Protein AF-A0AAV6DB23-F1 (afdb_monomer_lite)

Secondary structure (DSSP, 8-state):
-HHHHHHHHHHHHHHHHHHHHHHHGGGGGGG-------S-------HHHHHHHHHHHHHHHHHHHHHHHHHHHHHHHHHHHTTTTTHHHHHHHH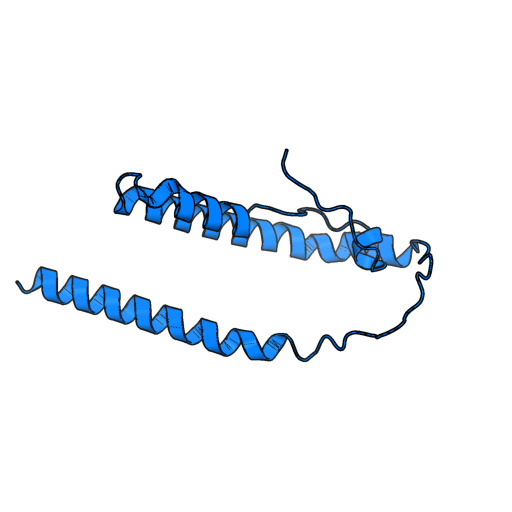HHHH-S-SS--HHHHTT--PPP----

Radius of gyration: 20.27 Å; chains: 1; bounding box: 60×28×43 Å

Structure (mmCIF, N/CA/C/O backbone):
data_AF-A0AAV6DB23-F1
#
_entry.id   AF-A0AAV6DB23-F1
#
loop_
_atom_site.group_PDB
_atom_site.id
_atom_site.type_symbol
_atom_site.label_atom_id
_atom_site.label_alt_id
_atom_site.label_comp_id
_atom_site.label_asym_id
_atom_site.label_entity_id
_atom_site.label_seq_id
_atom_site.pdbx_PDB_ins_code
_atom_site.Cartn_x
_atom_site.Cartn_y
_atom_site.Cartn_z
_atom_site.occupancy
_atom_site.B_iso_or_equiv
_atom_site.auth_seq_id
_atom_site.auth_comp_id
_atom_site.auth_asym_id
_atom_site.auth_atom_id
_atom_site.pdbx_PDB_model_num
ATOM 1 N N . MET A 1 1 ? -35.363 -7.125 21.178 1.00 52.19 1 MET A N 1
ATOM 2 C CA . MET A 1 1 ? -35.094 -8.392 20.451 1.00 52.19 1 MET A CA 1
ATOM 3 C C . MET A 1 1 ? -34.959 -8.207 18.936 1.00 52.19 1 MET A C 1
ATOM 5 O O . MET A 1 1 ? -33.917 -8.562 18.417 1.00 52.19 1 MET A O 1
ATOM 9 N N . ARG A 1 2 ? -35.911 -7.572 18.226 1.00 56.62 2 ARG A N 1
ATOM 10 C CA . ARG A 1 2 ? -35.835 -7.380 16.753 1.00 56.62 2 ARG A CA 1
ATOM 11 C C . ARG A 1 2 ? -34.589 -6.635 16.239 1.00 56.62 2 ARG A C 1
ATOM 13 O O . ARG A 1 2 ? -34.112 -6.943 15.155 1.00 56.62 2 ARG A O 1
ATOM 20 N N . VAL A 1 3 ? -34.061 -5.673 16.999 1.00 63.09 3 VAL A N 1
ATOM 21 C CA . VAL A 1 3 ? -32.848 -4.916 16.623 1.00 63.09 3 VAL A CA 1
ATOM 22 C C . VAL A 1 3 ? -31.592 -5.786 16.719 1.00 63.09 3 VAL A C 1
ATOM 24 O O . VAL A 1 3 ? -30.781 -5.781 15.802 1.00 63.09 3 VAL A O 1
ATOM 27 N N . ALA A 1 4 ? -31.484 -6.599 17.773 1.00 62.44 4 ALA A N 1
ATOM 28 C CA . ALA A 1 4 ? -30.377 -7.535 17.954 1.00 62.44 4 ALA A CA 1
ATOM 29 C C . ALA A 1 4 ? -30.362 -8.609 16.856 1.00 62.44 4 ALA A C 1
ATOM 31 O O . ALA A 1 4 ? -29.313 -8.892 16.293 1.00 62.44 4 ALA A O 1
ATOM 32 N N . THR A 1 5 ? -31.532 -9.132 16.471 1.00 73.88 5 THR A N 1
ATOM 33 C CA . THR A 1 5 ? -31.653 -10.088 15.358 1.00 73.88 5 THR A CA 1
ATOM 34 C C . THR A 1 5 ? -31.257 -9.461 14.017 1.00 73.88 5 THR A C 1
ATOM 36 O O . THR A 1 5 ? -30.572 -10.097 13.225 1.00 73.88 5 THR A O 1
ATOM 39 N N . ARG A 1 6 ? -31.624 -8.195 13.768 1.00 71.50 6 ARG A N 1
ATOM 40 C CA . ARG A 1 6 ? -31.236 -7.469 12.544 1.00 71.50 6 ARG A CA 1
ATOM 41 C C . ARG A 1 6 ? -29.732 -7.203 12.468 1.00 71.50 6 ARG A C 1
ATOM 43 O O . ARG A 1 6 ? -29.152 -7.365 11.402 1.00 71.50 6 ARG A O 1
ATOM 50 N N . MET A 1 7 ? -29.112 -6.852 13.594 1.00 79.56 7 MET A N 1
ATOM 51 C CA . MET A 1 7 ? -27.659 -6.680 13.711 1.00 79.56 7 MET A CA 1
ATOM 52 C C . MET A 1 7 ? -26.918 -8.004 13.489 1.00 79.56 7 MET A C 1
ATOM 54 O O . MET A 1 7 ? -25.936 -8.035 12.753 1.00 79.56 7 MET A O 1
ATOM 58 N N . LEU A 1 8 ? -27.434 -9.107 14.043 1.00 84.81 8 LEU A N 1
ATOM 59 C CA . LEU A 1 8 ? -26.862 -10.444 13.861 1.00 84.81 8 LEU A CA 1
ATOM 60 C C . LEU A 1 8 ? -26.940 -10.907 12.396 1.00 84.81 8 LEU A C 1
ATOM 62 O O . LEU A 1 8 ? -25.960 -11.408 11.852 1.00 84.81 8 LEU A O 1
ATOM 66 N N . CYS A 1 9 ? -28.086 -10.697 11.739 1.00 80.06 9 CYS A N 1
ATOM 67 C CA . CYS A 1 9 ? -28.255 -11.011 10.320 1.00 80.06 9 CYS A CA 1
ATOM 68 C C . CYS A 1 9 ? -27.371 -10.130 9.430 1.00 80.06 9 CYS A C 1
ATOM 70 O O . CYS A 1 9 ? -26.778 -10.640 8.485 1.00 80.06 9 CYS A O 1
ATOM 72 N N . GLY A 1 10 ? -27.239 -8.836 9.741 1.00 84.19 10 GLY A N 1
ATOM 73 C CA . GLY A 1 10 ? -26.337 -7.937 9.017 1.00 84.19 10 GLY A CA 1
ATOM 74 C C . GLY A 1 10 ? -24.878 -8.388 9.113 1.00 84.19 10 GLY A C 1
ATOM 75 O O . GLY A 1 10 ? -24.202 -8.497 8.093 1.00 84.19 10 GLY A O 1
ATOM 76 N N . LEU A 1 11 ? -24.424 -8.739 10.320 1.00 84.06 11 LEU A N 1
ATOM 77 C CA . LEU A 1 11 ? -23.076 -9.260 10.558 1.00 84.06 11 LEU A CA 1
ATOM 78 C C . LEU A 1 11 ? -22.823 -10.564 9.781 1.00 84.06 11 LEU A C 1
ATOM 80 O O . LEU A 1 11 ? -21.777 -10.712 9.155 1.00 84.06 11 LEU A O 1
ATOM 84 N N . LEU A 1 12 ? -23.793 -11.485 9.775 1.00 83.62 12 LEU A N 1
ATOM 85 C CA . LEU A 1 12 ? -23.709 -12.749 9.036 1.00 83.62 12 LEU A CA 1
ATOM 86 C C . LEU A 1 12 ? -23.634 -12.542 7.518 1.00 83.62 12 LEU A C 1
ATOM 88 O O . LEU A 1 12 ? -22.848 -13.213 6.854 1.00 83.62 12 LEU A O 1
ATOM 92 N N . VAL A 1 13 ? -24.406 -11.603 6.965 1.00 85.81 13 VAL A N 1
ATOM 93 C CA . VAL A 1 13 ? -24.365 -11.285 5.527 1.00 85.81 13 VAL A CA 1
ATOM 94 C C . VAL A 1 13 ? -23.018 -10.673 5.141 1.00 85.81 13 VAL A C 1
ATOM 96 O O . VAL A 1 13 ? -22.452 -11.049 4.117 1.00 85.81 13 VAL A O 1
ATOM 99 N N . VAL A 1 14 ? -22.466 -9.790 5.978 1.00 81.00 14 VAL A N 1
ATOM 100 C CA . VAL A 1 14 ? -21.132 -9.205 5.767 1.00 81.00 14 VAL A CA 1
ATOM 101 C C . VAL A 1 14 ? -20.039 -10.275 5.841 1.00 81.00 14 VAL A C 1
ATOM 103 O O . VAL A 1 14 ? -19.169 -10.308 4.975 1.00 81.00 14 VAL A O 1
ATOM 106 N N . LEU A 1 15 ? -20.109 -11.190 6.812 1.00 78.19 15 LEU A N 1
ATOM 107 C CA . LEU A 1 15 ? -19.171 -12.313 6.934 1.00 78.19 15 LEU A CA 1
ATOM 108 C C . LEU A 1 15 ? -19.209 -13.224 5.699 1.00 78.19 15 LEU A C 1
ATOM 110 O O . LEU A 1 15 ? -18.159 -13.539 5.143 1.00 78.19 15 LEU A O 1
ATOM 114 N N . MET A 1 16 ? -20.404 -13.583 5.225 1.00 76.44 16 MET A N 1
ATOM 115 C CA . MET A 1 16 ? -20.565 -14.419 4.030 1.00 76.44 16 MET A CA 1
ATOM 116 C C . MET A 1 16 ? -20.056 -13.711 2.766 1.00 76.44 16 MET A C 1
ATOM 118 O O . MET A 1 16 ? -19.336 -14.313 1.964 1.00 76.44 16 MET A O 1
ATOM 122 N N . ALA A 1 17 ? -20.348 -12.415 2.622 1.00 74.81 17 ALA A N 1
ATOM 123 C CA . ALA A 1 17 ? -19.860 -11.602 1.511 1.00 74.81 17 ALA A CA 1
ATOM 124 C C . ALA A 1 17 ? -18.330 -11.432 1.521 1.00 74.81 17 ALA A C 1
ATOM 126 O O . ALA A 1 17 ? -17.735 -11.359 0.450 1.00 74.81 17 ALA A O 1
ATOM 127 N N . LEU A 1 18 ? -17.683 -11.414 2.694 1.00 63.75 18 LEU A N 1
ATOM 128 C CA . LEU A 1 18 ? -16.219 -11.366 2.806 1.00 63.75 18 LEU A CA 1
ATOM 129 C C . LEU A 1 18 ? -15.545 -12.724 2.548 1.00 63.75 18 LEU A C 1
ATOM 131 O O . LEU A 1 18 ? -14.422 -12.749 2.046 1.00 63.75 18 LEU A O 1
ATOM 135 N N . THR A 1 19 ? -16.204 -13.851 2.843 1.00 63.94 19 THR A N 1
ATOM 136 C CA . THR A 1 19 ? -15.630 -15.191 2.593 1.00 63.94 19 THR A CA 1
ATOM 137 C C . THR A 1 19 ? -15.610 -15.599 1.116 1.00 63.94 19 THR A C 1
ATOM 139 O O . THR A 1 19 ? -14.711 -16.326 0.698 1.00 63.94 19 THR A O 1
ATOM 142 N N . GLY A 1 20 ? -16.540 -15.089 0.302 1.00 62.22 20 GLY A N 1
ATOM 143 C CA . GLY A 1 20 ? -16.590 -15.347 -1.144 1.00 62.22 20 GLY A CA 1
ATOM 144 C C . GLY A 1 20 ? -15.336 -14.905 -1.926 1.00 62.22 20 GLY A C 1
ATOM 145 O O . GLY A 1 20 ? -14.754 -15.723 -2.641 1.00 62.22 20 GLY A O 1
ATOM 146 N N . PRO A 1 21 ? -14.857 -13.651 -1.794 1.00 61.38 21 PRO A N 1
ATOM 147 C CA . PRO A 1 21 ? -13.686 -13.177 -2.535 1.00 61.38 21 PRO A CA 1
ATOM 148 C C . PRO A 1 21 ? -12.354 -13.792 -2.075 1.00 61.38 21 PRO A C 1
ATOM 150 O O . PRO A 1 21 ? -11.380 -13.735 -2.826 1.00 61.38 21 PRO A O 1
ATOM 153 N N . LEU A 1 22 ? -12.288 -14.415 -0.891 1.00 52.47 22 LEU A N 1
ATOM 154 C CA . LEU A 1 22 ? -11.073 -15.096 -0.421 1.00 52.47 22 LEU A CA 1
ATOM 155 C C . LEU A 1 22 ? -10.800 -16.399 -1.192 1.00 52.47 22 LEU A C 1
ATOM 157 O O . LEU A 1 22 ? -9.644 -16.697 -1.479 1.00 52.47 22 LEU A O 1
ATOM 161 N N . LEU A 1 23 ? -11.844 -17.126 -1.609 1.00 53.19 23 LEU A N 1
ATOM 162 C CA . LEU A 1 23 ? -11.703 -18.343 -2.423 1.00 53.19 23 LEU A CA 1
ATOM 163 C C . LEU A 1 23 ? -11.306 -18.040 -3.878 1.00 53.19 23 LEU A C 1
ATOM 165 O O . LEU A 1 23 ? -10.598 -18.828 -4.500 1.00 53.19 23 LEU A O 1
ATOM 169 N N . SER A 1 24 ? -11.692 -16.879 -4.416 1.00 54.84 24 SER A N 1
ATOM 170 C CA . SER A 1 24 ? -11.366 -16.502 -5.800 1.00 54.84 24 SER A CA 1
ATOM 171 C C . SER A 1 24 ? -9.925 -16.008 -5.989 1.00 54.84 24 SER A C 1
ATOM 173 O O . SER A 1 24 ? -9.453 -15.938 -7.124 1.00 54.84 24 SER A O 1
ATOM 175 N N . ARG A 1 25 ? -9.203 -15.667 -4.912 1.00 53.66 25 ARG A N 1
ATOM 176 C CA . ARG A 1 25 ? -7.818 -15.169 -5.005 1.00 53.66 25 ARG A CA 1
ATOM 177 C C . ARG A 1 25 ? -6.772 -16.256 -5.266 1.00 53.66 25 ARG A C 1
ATOM 179 O O . ARG A 1 25 ? -5.657 -15.921 -5.649 1.00 53.66 25 ARG A O 1
ATOM 186 N N . GLY A 1 26 ? -7.130 -17.536 -5.142 1.00 50.72 26 GLY A N 1
ATOM 187 C CA . GLY A 1 26 ? -6.234 -18.651 -5.471 1.00 50.72 26 GLY A CA 1
ATOM 188 C C . GLY A 1 26 ? -5.977 -18.835 -6.973 1.00 50.72 26 GLY A C 1
ATOM 189 O O . GLY A 1 26 ? -4.977 -19.438 -7.350 1.00 50.72 26 GLY A O 1
ATOM 190 N N . ALA A 1 27 ? -6.838 -18.294 -7.842 1.00 50.59 27 ALA A N 1
ATOM 191 C CA . ALA A 1 27 ? -6.754 -18.536 -9.284 1.00 50.59 27 ALA A CA 1
ATOM 192 C C . ALA A 1 27 ? -5.736 -17.645 -10.027 1.00 50.59 27 ALA A C 1
ATOM 194 O O . ALA A 1 27 ? -5.368 -17.967 -11.151 1.00 50.59 27 ALA A O 1
ATOM 195 N N . VAL A 1 28 ? -5.250 -16.549 -9.426 1.00 51.78 28 VAL A N 1
ATOM 196 C CA . VAL A 1 28 ? -4.348 -15.593 -10.117 1.00 51.78 28 VAL A CA 1
ATOM 197 C C . VAL A 1 28 ? -2.859 -15.892 -9.871 1.00 51.78 28 VAL A 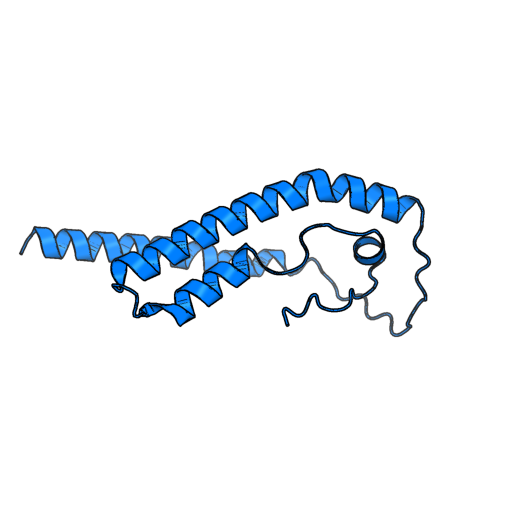C 1
ATOM 199 O O . VAL A 1 28 ? -1.993 -15.289 -10.491 1.00 51.78 28 VAL A O 1
ATOM 202 N N . VAL A 1 29 ? -2.527 -16.864 -9.016 1.00 51.47 29 VAL A N 1
ATOM 203 C CA . VAL A 1 29 ? -1.123 -17.201 -8.698 1.00 51.47 29 VAL A CA 1
ATOM 204 C C . VAL A 1 29 ? -0.509 -18.191 -9.705 1.00 51.47 29 VAL A C 1
ATOM 206 O O . VAL A 1 29 ? 0.706 -18.306 -9.791 1.00 51.47 29 VAL A O 1
ATOM 209 N N . HIS A 1 30 ? -1.316 -18.863 -10.533 1.00 46.19 30 HIS A N 1
ATOM 210 C CA . HIS A 1 30 ? -0.838 -19.914 -11.448 1.00 46.19 30 HIS A CA 1
ATOM 211 C C . HIS A 1 30 ? -0.154 -19.428 -12.741 1.00 46.19 30 HIS A C 1
ATOM 213 O O . HIS A 1 30 ? 0.233 -20.259 -13.554 1.00 46.19 30 HIS A O 1
ATOM 219 N N . ALA A 1 31 ? 0.027 -18.118 -12.947 1.00 48.69 31 ALA A N 1
ATOM 220 C CA . ALA A 1 31 ? 0.778 -17.596 -14.098 1.00 48.69 31 ALA A CA 1
ATOM 221 C C . ALA A 1 31 ? 2.241 -17.232 -13.774 1.00 48.69 31 ALA A C 1
ATOM 223 O O . ALA A 1 31 ? 2.988 -16.863 -14.675 1.00 48.69 31 ALA A O 1
ATOM 224 N N . ALA A 1 32 ? 2.661 -17.334 -12.509 1.00 44.84 32 ALA A N 1
ATOM 225 C CA . ALA A 1 32 ? 4.061 -17.197 -12.126 1.00 44.84 32 ALA A CA 1
ATOM 226 C C . ALA A 1 32 ? 4.687 -18.595 -12.042 1.00 44.84 32 ALA A C 1
ATOM 228 O O . ALA A 1 32 ? 4.797 -19.173 -10.962 1.00 44.84 32 ALA A O 1
ATOM 229 N N . GLU A 1 33 ? 5.063 -19.165 -13.188 1.00 40.97 33 GLU A N 1
ATOM 230 C CA . GLU A 1 33 ? 6.032 -20.263 -13.184 1.00 40.97 33 GLU A CA 1
ATOM 231 C C . GLU A 1 33 ? 7.317 -19.755 -12.508 1.00 40.97 33 GLU A C 1
ATOM 233 O O . GLU A 1 33 ? 7.861 -18.729 -12.932 1.00 40.97 33 GLU A O 1
ATOM 238 N N . PRO A 1 34 ? 7.824 -20.421 -11.455 1.00 44.88 34 PRO A N 1
ATOM 239 C CA . PRO A 1 34 ? 9.150 -20.128 -10.955 1.00 44.88 34 PRO A CA 1
ATOM 240 C C . PRO A 1 34 ? 10.127 -20.626 -12.019 1.00 44.88 34 PRO A C 1
ATOM 242 O O . PRO A 1 34 ? 10.335 -21.829 -12.165 1.00 44.88 34 PRO A O 1
ATOM 245 N N . TYR A 1 35 ? 10.704 -19.702 -12.787 1.00 48.25 35 TYR A N 1
ATOM 246 C CA . TYR A 1 35 ? 11.855 -19.995 -13.630 1.00 48.25 35 TYR A CA 1
ATOM 247 C C . TYR A 1 35 ? 12.982 -20.465 -12.705 1.00 48.25 35 TYR A C 1
ATOM 249 O O . TYR A 1 35 ? 13.674 -19.667 -12.074 1.00 48.25 35 TYR A O 1
ATOM 257 N N . ALA A 1 36 ? 13.107 -21.783 -12.564 1.00 49.22 36 ALA A N 1
ATOM 258 C CA . ALA A 1 36 ? 14.189 -22.442 -11.859 1.00 49.22 36 ALA A CA 1
ATOM 259 C C . ALA A 1 36 ? 15.460 -22.314 -12.711 1.00 49.22 36 ALA A C 1
ATOM 261 O O . ALA A 1 36 ? 15.877 -23.249 -13.390 1.00 49.22 36 ALA A O 1
ATOM 262 N N . GLY A 1 37 ? 16.037 -21.113 -12.714 1.00 44.19 37 GLY A N 1
ATOM 263 C CA . GLY A 1 37 ? 17.388 -20.838 -13.180 1.00 44.19 37 GLY A CA 1
ATOM 264 C C . GLY A 1 37 ? 18.294 -20.642 -11.972 1.00 44.19 37 GLY A C 1
ATOM 265 O O . GLY A 1 37 ? 18.384 -19.539 -11.444 1.00 44.19 37 GLY A O 1
ATOM 266 N N . ASP A 1 38 ? 18.939 -21.722 -11.531 1.00 46.31 38 ASP A N 1
ATOM 267 C CA . ASP A 1 38 ? 19.953 -21.771 -10.468 1.00 46.31 38 ASP A CA 1
ATOM 268 C C . ASP A 1 38 ? 21.287 -21.162 -10.930 1.00 46.31 38 ASP A C 1
ATOM 270 O O . ASP A 1 38 ? 22.319 -21.813 -11.075 1.00 46.31 38 ASP A O 1
ATOM 274 N N . SER A 1 39 ? 21.258 -19.870 -11.211 1.00 45.88 39 SER A N 1
ATOM 275 C CA . SER A 1 39 ? 22.467 -19.075 -11.336 1.00 45.88 39 SER A CA 1
ATOM 276 C C . SER A 1 39 ? 22.134 -17.696 -10.813 1.00 45.88 39 SER A C 1
ATOM 278 O O . SER A 1 39 ? 21.209 -17.059 -11.317 1.00 45.88 39 SER A O 1
ATOM 280 N N . ALA A 1 40 ? 22.890 -17.230 -9.821 1.00 49.94 40 ALA A N 1
ATOM 281 C CA . ALA A 1 40 ? 23.015 -15.811 -9.540 1.00 49.94 40 ALA A CA 1
ATOM 282 C C . ALA A 1 40 ? 23.613 -15.152 -10.793 1.00 49.94 40 ALA A C 1
ATOM 284 O O . ALA A 1 40 ? 24.819 -14.943 -10.896 1.00 49.94 40 ALA A O 1
ATOM 285 N N . ILE A 1 41 ? 22.768 -14.920 -11.798 1.00 53.06 41 ILE A N 1
ATOM 286 C CA . ILE A 1 41 ? 23.065 -14.006 -12.881 1.00 53.06 41 ILE A CA 1
ATOM 287 C C . ILE A 1 41 ? 23.200 -12.667 -12.171 1.00 53.06 41 ILE A C 1
ATOM 289 O O . ILE A 1 41 ? 22.251 -12.206 -11.531 1.00 53.06 41 ILE A O 1
ATOM 293 N N . ASP A 1 42 ? 24.381 -12.061 -12.225 1.00 56.94 42 ASP A N 1
ATOM 294 C CA . ASP A 1 42 ? 24.492 -10.640 -11.940 1.00 56.94 42 ASP A CA 1
ATOM 295 C C . ASP A 1 42 ? 23.724 -9.926 -13.053 1.00 56.94 42 ASP A C 1
ATOM 297 O O . ASP A 1 42 ? 24.257 -9.636 -14.122 1.00 56.94 42 ASP A O 1
ATOM 301 N N . VAL A 1 43 ? 22.408 -9.800 -12.862 1.00 64.38 43 VAL A N 1
ATOM 302 C CA . VAL A 1 43 ? 21.538 -9.110 -13.805 1.00 64.38 43 VAL A CA 1
ATOM 303 C C . VAL A 1 43 ? 21.941 -7.646 -13.717 1.00 64.38 43 VAL A C 1
ATOM 305 O O . VAL A 1 43 ? 21.581 -6.946 -12.765 1.00 64.38 43 VAL A O 1
ATOM 308 N N . GLU A 1 44 ? 22.775 -7.195 -14.651 1.00 77.62 44 GLU A N 1
ATOM 309 C CA . GLU A 1 44 ? 23.045 -5.772 -14.791 1.00 77.62 44 GLU A CA 1
ATOM 310 C C . GLU A 1 44 ? 21.720 -5.048 -15.011 1.00 77.62 44 GLU A C 1
ATOM 312 O O . GLU A 1 44 ? 20.900 -5.451 -15.834 1.00 77.62 44 GLU A O 1
ATOM 317 N N . VAL A 1 45 ? 21.515 -3.982 -14.240 1.00 81.88 45 VAL A N 1
ATOM 318 C CA . VAL A 1 45 ? 20.340 -3.127 -14.377 1.00 81.88 45 VAL A CA 1
ATOM 319 C C . VAL A 1 45 ? 20.439 -2.425 -15.725 1.00 81.88 45 VAL A C 1
ATOM 321 O O . VAL A 1 45 ? 21.316 -1.585 -15.935 1.00 81.88 45 VAL A O 1
ATOM 324 N N . SER A 1 46 ? 19.533 -2.761 -16.633 1.00 86.75 46 SER A N 1
ATOM 325 C CA . SER A 1 46 ? 19.449 -2.140 -17.947 1.00 86.75 46 SER A CA 1
ATOM 326 C C . SER A 1 46 ? 18.707 -0.803 -17.877 1.00 86.75 46 SER A C 1
ATOM 328 O O . SER A 1 46 ? 17.881 -0.560 -16.993 1.00 86.75 46 SER A O 1
ATOM 330 N N . ASP A 1 47 ? 18.910 0.060 -18.873 1.00 88.62 47 ASP A N 1
ATOM 331 C CA . ASP A 1 47 ? 18.067 1.247 -19.063 1.00 88.62 47 ASP A CA 1
ATOM 332 C C . ASP A 1 47 ? 16.588 0.878 -19.262 1.00 88.62 47 ASP A C 1
ATOM 334 O O . ASP A 1 47 ? 15.699 1.630 -18.852 1.00 88.62 47 ASP A O 1
ATOM 338 N N . ALA A 1 48 ? 16.308 -0.308 -19.814 1.00 86.50 48 ALA A N 1
ATOM 339 C CA . ALA A 1 48 ? 14.951 -0.836 -19.909 1.00 86.50 48 ALA A CA 1
ATOM 340 C C . ALA A 1 48 ? 14.309 -1.033 -18.522 1.00 86.50 48 ALA A C 1
ATOM 342 O O . ALA A 1 48 ? 13.144 -0.675 -18.339 1.00 86.50 48 ALA A O 1
ATOM 343 N N . ASP A 1 49 ? 15.069 -1.505 -17.529 1.00 88.81 49 ASP A N 1
ATOM 344 C CA . ASP A 1 49 ? 14.586 -1.702 -16.155 1.00 88.81 49 ASP A CA 1
ATOM 345 C C . ASP A 1 49 ? 14.311 -0.367 -15.462 1.00 88.81 49 ASP A C 1
ATOM 347 O O . ASP A 1 49 ? 13.351 -0.232 -14.703 1.00 88.81 49 ASP A O 1
ATOM 351 N N . ARG A 1 50 ? 15.111 0.661 -15.771 1.00 87.62 50 ARG A N 1
ATOM 352 C CA . ARG A 1 50 ? 14.915 2.023 -15.250 1.00 87.62 50 ARG A CA 1
ATOM 353 C C . ARG A 1 50 ? 13.622 2.643 -15.764 1.00 87.62 50 ARG A C 1
ATOM 355 O O . ARG A 1 50 ? 12.852 3.207 -14.983 1.00 87.62 50 ARG A O 1
ATOM 362 N N . VAL A 1 51 ? 13.369 2.520 -17.066 1.00 91.31 51 VAL A N 1
ATOM 363 C CA . VAL A 1 51 ? 12.125 2.999 -17.684 1.00 91.31 51 VAL A CA 1
ATOM 364 C C . VAL A 1 51 ? 10.933 2.172 -17.197 1.00 91.31 51 VAL A C 1
ATOM 366 O O . VAL A 1 51 ? 9.897 2.740 -16.845 1.00 91.31 51 VAL A O 1
ATOM 369 N N . GLY A 1 52 ? 11.096 0.850 -17.104 1.00 89.56 52 GLY A N 1
ATOM 370 C CA . GLY A 1 52 ? 10.090 -0.069 -16.580 1.00 89.56 52 GLY A CA 1
ATOM 371 C C . GLY A 1 52 ? 9.685 0.267 -15.145 1.00 89.56 52 GLY A C 1
ATOM 372 O O . GLY A 1 52 ? 8.495 0.398 -14.863 1.00 89.56 52 GLY A O 1
ATOM 373 N N . ALA A 1 53 ? 10.651 0.506 -14.256 1.00 91.81 53 ALA A N 1
ATOM 374 C CA . ALA A 1 53 ? 10.395 0.905 -12.873 1.00 91.81 53 ALA A CA 1
ATOM 375 C C . ALA A 1 53 ? 9.611 2.224 -12.797 1.00 91.81 53 ALA A C 1
ATOM 377 O O . ALA A 1 53 ? 8.640 2.334 -12.044 1.00 91.81 53 ALA A O 1
ATOM 378 N N . GLY A 1 54 ? 9.980 3.212 -13.618 1.00 90.88 54 GLY A N 1
ATOM 379 C CA . GLY A 1 54 ? 9.244 4.472 -13.720 1.00 90.88 54 GLY A CA 1
ATOM 380 C C . GLY A 1 54 ? 7.788 4.265 -14.144 1.00 90.88 54 GLY A C 1
ATOM 381 O O . GLY A 1 54 ? 6.877 4.773 -13.490 1.00 90.88 54 GLY A O 1
ATOM 382 N N . PHE A 1 55 ? 7.560 3.473 -15.193 1.00 94.62 55 PHE A N 1
ATOM 383 C CA . PHE A 1 55 ? 6.219 3.196 -15.708 1.00 94.62 55 PHE A CA 1
ATOM 384 C C . PHE A 1 55 ? 5.355 2.413 -14.708 1.00 94.62 55 PHE A C 1
ATOM 386 O O . PHE A 1 55 ? 4.200 2.770 -14.473 1.00 94.62 55 PHE A O 1
ATOM 393 N N . LEU A 1 56 ? 5.913 1.385 -14.064 1.00 93.62 56 LEU A N 1
ATOM 394 C CA . LEU A 1 56 ? 5.196 0.577 -13.074 1.00 93.62 56 LEU A CA 1
ATOM 395 C C . LEU A 1 56 ? 4.801 1.394 -11.838 1.00 93.62 56 LEU A C 1
ATOM 397 O O . LEU A 1 56 ? 3.698 1.212 -11.316 1.00 93.62 56 LEU A O 1
ATOM 401 N N . ASN A 1 57 ? 5.639 2.343 -11.404 1.00 94.75 57 ASN A N 1
ATOM 402 C CA . ASN A 1 57 ? 5.327 3.223 -10.274 1.00 94.75 57 ASN A CA 1
ATOM 403 C C . ASN A 1 57 ? 4.079 4.092 -10.492 1.00 94.75 57 ASN A C 1
ATOM 405 O O . ASN A 1 57 ? 3.393 4.401 -9.515 1.00 94.75 57 ASN A O 1
ATOM 409 N N . VAL A 1 58 ? 3.733 4.426 -11.743 1.00 96.00 58 VAL A N 1
ATOM 410 C CA . VAL A 1 58 ? 2.525 5.211 -12.068 1.00 96.00 58 VAL A CA 1
ATOM 411 C C . VAL A 1 58 ? 1.254 4.516 -11.576 1.00 96.00 58 VAL A C 1
ATOM 413 O O . VAL A 1 58 ? 0.342 5.181 -11.095 1.00 96.00 58 VAL A O 1
ATOM 416 N N . GLY A 1 59 ? 1.192 3.184 -11.664 1.00 94.62 59 GLY A N 1
ATOM 417 C CA . GLY A 1 59 ? 0.076 2.396 -11.132 1.00 94.62 59 GLY A CA 1
ATOM 418 C C . GLY A 1 59 ? 0.324 1.873 -9.715 1.00 94.62 59 GLY A C 1
ATOM 419 O O . GLY A 1 59 ? -0.594 1.848 -8.892 1.00 94.62 59 GLY A O 1
ATOM 420 N N . TYR A 1 60 ? 1.563 1.477 -9.415 1.00 94.44 60 TYR A N 1
ATOM 421 C CA . TYR A 1 60 ? 1.926 0.848 -8.146 1.00 94.44 60 TYR A CA 1
ATOM 422 C C . TYR A 1 60 ? 1.745 1.789 -6.951 1.00 94.44 60 TYR A C 1
ATOM 424 O O . TYR A 1 60 ? 1.104 1.403 -5.974 1.00 94.44 60 TYR A O 1
ATOM 432 N N . ILE A 1 61 ? 2.237 3.031 -7.033 1.00 95.44 61 ILE A N 1
ATOM 433 C CA . ILE A 1 61 ? 2.184 3.977 -5.907 1.00 95.44 61 ILE A CA 1
ATOM 434 C C . ILE A 1 61 ? 0.730 4.340 -5.551 1.00 95.44 61 ILE A C 1
ATOM 436 O O . ILE A 1 61 ? 0.361 4.206 -4.379 1.00 95.44 61 ILE A O 1
ATOM 440 N N . PRO A 1 62 ? -0.144 4.725 -6.508 1.00 94.94 62 PRO A N 1
ATOM 441 C CA . PRO A 1 62 ? -1.552 4.966 -6.198 1.00 94.94 62 PRO A CA 1
ATOM 442 C C . PRO A 1 62 ? -2.268 3.712 -5.687 1.00 94.94 62 PRO A C 1
ATOM 444 O O . PRO A 1 62 ? -3.062 3.797 -4.751 1.00 94.94 62 PRO A O 1
ATOM 447 N N . GLY A 1 63 ? -1.963 2.538 -6.252 1.00 93.56 63 GLY A N 1
ATOM 448 C CA . GLY A 1 63 ? -2.513 1.266 -5.784 1.00 93.56 63 GLY A CA 1
ATOM 449 C C . GLY A 1 63 ? -2.155 0.982 -4.322 1.00 93.56 63 GLY A C 1
ATOM 450 O O . GLY A 1 63 ? -3.037 0.683 -3.514 1.00 93.56 63 GLY A O 1
ATOM 451 N N . LYS A 1 64 ? -0.881 1.155 -3.952 1.00 94.94 64 LYS A N 1
ATOM 452 C CA . LYS A 1 64 ? -0.405 1.036 -2.564 1.00 94.94 64 LYS A CA 1
ATOM 453 C C . LYS A 1 64 ? -1.078 2.054 -1.646 1.00 94.94 64 LYS A C 1
ATOM 455 O O . LYS A 1 64 ? -1.500 1.683 -0.553 1.00 94.94 64 LYS A O 1
ATOM 460 N N . ALA A 1 65 ? -1.260 3.295 -2.096 1.00 95.69 65 ALA A N 1
ATOM 461 C CA . ALA A 1 65 ? -1.959 4.322 -1.324 1.00 95.69 65 ALA A CA 1
ATOM 462 C C . ALA A 1 65 ? -3.411 3.925 -1.010 1.00 95.69 65 ALA A C 1
ATOM 464 O O . ALA A 1 65 ? -3.854 4.067 0.131 1.00 95.69 65 ALA A O 1
ATOM 465 N N . ILE A 1 66 ? -4.132 3.361 -1.985 1.00 95.38 66 ILE A N 1
ATOM 466 C CA . ILE A 1 66 ? -5.502 2.865 -1.784 1.00 95.38 66 ILE A CA 1
ATOM 467 C C . ILE A 1 66 ? -5.518 1.731 -0.754 1.00 95.38 66 ILE A C 1
ATOM 469 O O . ILE A 1 66 ? -6.307 1.771 0.190 1.00 95.38 66 ILE A O 1
ATOM 473 N N . VAL A 1 67 ? -4.641 0.735 -0.902 1.00 94.94 67 VAL A N 1
ATOM 474 C CA . VAL A 1 67 ? -4.584 -0.412 0.019 1.00 94.94 67 VAL A CA 1
ATOM 475 C C . VAL A 1 67 ? -4.201 0.028 1.435 1.00 94.94 67 VAL A C 1
ATOM 477 O O . VAL A 1 67 ? -4.821 -0.417 2.399 1.00 94.94 67 VAL A O 1
ATOM 480 N N . CYS A 1 68 ? -3.250 0.951 1.577 1.00 96.06 68 CYS A N 1
ATOM 481 C CA . CYS A 1 68 ? -2.893 1.545 2.863 1.00 96.06 68 CYS A CA 1
ATOM 482 C C . CYS A 1 68 ? -4.067 2.315 3.493 1.00 96.06 68 CYS A C 1
ATOM 484 O O . CYS A 1 68 ? -4.345 2.162 4.685 1.00 96.06 68 CYS A O 1
ATOM 486 N N . GLY A 1 69 ? -4.816 3.085 2.697 1.00 96.12 69 GLY A N 1
ATOM 487 C CA . GLY A 1 69 ? -6.032 3.760 3.154 1.00 96.12 69 GLY A CA 1
ATOM 488 C C . GLY A 1 69 ? -7.088 2.776 3.666 1.00 96.12 69 GLY A C 1
ATOM 489 O O . GLY A 1 69 ? -7.615 2.950 4.765 1.00 96.12 69 GLY A O 1
ATOM 490 N N . LEU A 1 70 ? -7.345 1.696 2.921 1.00 94.88 70 LEU A N 1
ATOM 491 C CA . LEU A 1 70 ? -8.271 0.636 3.336 1.00 94.88 70 LEU A CA 1
ATOM 492 C C . LEU A 1 70 ? -7.802 -0.075 4.613 1.00 94.88 70 LEU A C 1
ATOM 494 O O . LEU A 1 70 ? -8.608 -0.289 5.520 1.00 94.88 70 LEU A O 1
ATOM 498 N N . GLY A 1 71 ? -6.507 -0.389 4.713 1.00 93.69 71 GLY A N 1
ATOM 499 C CA . GLY A 1 71 ? -5.902 -0.967 5.914 1.00 93.69 71 GLY A CA 1
ATOM 500 C C . GLY A 1 71 ? -6.062 -0.050 7.125 1.00 93.69 71 GLY A C 1
ATOM 501 O O . GLY A 1 71 ? -6.490 -0.498 8.183 1.00 93.69 71 GLY A O 1
ATOM 502 N N . THR A 1 72 ? -5.839 1.254 6.949 1.00 96.25 72 THR A N 1
ATOM 503 C CA . THR A 1 72 ? -6.034 2.264 8.000 1.00 96.25 72 THR A CA 1
ATOM 504 C C . THR A 1 72 ? -7.478 2.288 8.497 1.00 96.25 72 THR A C 1
ATOM 506 O O . THR A 1 72 ? -7.712 2.226 9.704 1.00 96.25 72 THR A O 1
ATOM 509 N N . VAL A 1 73 ? -8.457 2.329 7.587 1.00 97.38 73 VAL A N 1
ATOM 510 C CA . VAL A 1 73 ? -9.886 2.318 7.946 1.00 97.38 73 VAL A CA 1
ATOM 511 C C . VAL A 1 73 ? -10.253 1.034 8.692 1.00 97.38 73 VAL A C 1
ATOM 513 O O . VAL A 1 73 ? -10.936 1.098 9.716 1.00 97.38 73 VAL A O 1
ATOM 516 N N . ALA A 1 74 ? -9.770 -0.121 8.226 1.00 94.44 74 ALA A N 1
ATOM 517 C CA . ALA A 1 74 ? -10.003 -1.400 8.889 1.00 94.44 74 ALA A CA 1
ATOM 518 C C . ALA A 1 74 ? -9.404 -1.424 10.307 1.00 94.44 74 ALA A C 1
ATOM 520 O O . ALA A 1 74 ? -10.099 -1.775 11.262 1.00 94.44 74 ALA A O 1
ATOM 521 N N . SER A 1 75 ? -8.155 -0.982 10.471 1.00 94.50 75 SER A N 1
ATOM 522 C CA . SER A 1 75 ? -7.473 -0.911 11.767 1.00 94.50 75 SER A CA 1
ATOM 523 C C . SER A 1 75 ? -8.171 0.032 12.747 1.00 94.50 75 SER A C 1
ATOM 525 O O . SER A 1 75 ? -8.371 -0.331 13.908 1.00 94.50 75 SER A O 1
ATOM 527 N N . VAL A 1 76 ? -8.595 1.215 12.288 1.00 96.19 76 VAL A N 1
ATOM 528 C CA . VAL A 1 76 ? -9.387 2.158 13.097 1.00 96.19 76 VAL A CA 1
ATOM 529 C C . VAL A 1 76 ? -10.725 1.535 13.496 1.00 96.19 76 VAL A C 1
ATOM 531 O O . VAL A 1 76 ? -11.118 1.636 14.658 1.00 96.19 76 VAL A O 1
ATOM 534 N N . GLY A 1 77 ? -11.395 0.832 12.580 1.00 95.56 77 GLY A N 1
ATOM 535 C CA . GLY A 1 77 ? -12.632 0.104 12.868 1.00 95.56 77 GLY A CA 1
ATOM 536 C C . GLY A 1 77 ? -12.452 -0.953 13.960 1.00 95.56 77 GLY A C 1
ATOM 537 O O . GLY A 1 77 ? -13.234 -0.994 14.911 1.00 95.56 77 GLY A O 1
ATOM 538 N N . VAL A 1 78 ? -11.385 -1.756 13.884 1.00 94.56 78 VAL A N 1
ATOM 539 C CA . VAL A 1 78 ? -11.046 -2.746 14.921 1.00 94.56 78 VAL A CA 1
ATOM 540 C C . VAL A 1 78 ? -10.805 -2.064 16.267 1.00 94.56 78 VAL A C 1
ATOM 542 O O . VAL A 1 78 ? -11.365 -2.497 17.274 1.00 94.56 78 VAL A O 1
ATOM 545 N N . MET A 1 79 ? -10.028 -0.980 16.307 1.00 95.31 79 MET A N 1
ATOM 546 C CA . MET A 1 79 ? -9.787 -0.237 17.551 1.00 95.31 79 MET A CA 1
ATOM 547 C C . MET A 1 79 ? -11.075 0.324 18.148 1.00 95.31 79 MET A C 1
ATOM 549 O O . MET A 1 79 ? -11.292 0.188 19.351 1.00 95.31 79 MET A O 1
ATOM 553 N N . ALA A 1 80 ? -11.937 0.915 17.318 1.00 96.12 80 ALA A N 1
ATOM 554 C CA . ALA A 1 80 ? -13.187 1.520 17.759 1.00 96.12 80 ALA A CA 1
ATOM 555 C C . ALA A 1 80 ? -14.150 0.476 18.345 1.00 96.12 80 ALA A C 1
ATOM 557 O O . ALA A 1 80 ? -14.700 0.686 19.424 1.00 96.12 80 ALA A O 1
ATOM 558 N N . ILE A 1 81 ? -14.315 -0.671 17.675 1.00 96.06 81 ILE A N 1
ATOM 559 C CA . ILE A 1 81 ? -15.220 -1.744 18.120 1.00 96.06 81 ILE A CA 1
ATOM 560 C C . ILE A 1 81 ? -14.688 -2.438 19.380 1.00 96.06 81 ILE A C 1
ATOM 562 O O . ILE A 1 81 ? -15.461 -2.803 20.263 1.00 96.06 81 ILE A O 1
ATOM 566 N N . THR A 1 82 ? -13.370 -2.621 19.477 1.00 93.62 82 THR A N 1
ATOM 567 C CA . THR A 1 82 ? -12.730 -3.337 20.595 1.00 93.62 82 THR A CA 1
ATOM 568 C C . THR A 1 82 ? -12.343 -2.430 21.763 1.00 93.62 82 THR A C 1
ATOM 570 O O . THR A 1 82 ? -11.713 -2.906 22.713 1.00 93.62 82 THR A O 1
ATOM 573 N N . LEU A 1 83 ? -12.671 -1.133 21.689 1.00 94.69 83 LEU A N 1
ATOM 574 C CA . LEU A 1 83 ? -12.240 -0.101 22.640 1.00 94.69 83 LEU A CA 1
ATOM 575 C C . LEU A 1 83 ? -10.720 -0.150 22.904 1.00 94.69 83 LEU A C 1
ATOM 577 O O . LEU A 1 83 ? -10.258 0.055 24.023 1.00 94.69 83 LEU A O 1
ATOM 581 N N . GLY A 1 84 ? -9.942 -0.473 21.867 1.00 88.94 84 GLY A N 1
ATOM 582 C CA . GLY A 1 84 ? -8.480 -0.557 21.910 1.00 88.94 84 GLY A CA 1
ATOM 583 C C . GLY A 1 84 ? -7.886 -1.911 22.321 1.00 88.94 84 GLY A C 1
ATOM 584 O O . GLY A 1 84 ? -6.680 -2.102 22.171 1.00 88.94 84 GLY A O 1
ATOM 585 N N . SER A 1 85 ? -8.680 -2.886 22.777 1.00 93.38 85 SER A N 1
ATOM 586 C CA . SER A 1 85 ? -8.144 -4.206 23.170 1.00 93.38 85 SER A CA 1
ATOM 587 C C . SER A 1 85 ? -7.599 -5.026 21.987 1.00 93.38 85 SER A C 1
ATOM 589 O O . SER A 1 85 ? -6.693 -5.841 22.158 1.00 93.38 85 SER A O 1
ATOM 591 N N . GLY A 1 86 ? -8.070 -4.761 20.763 1.00 93.75 86 GLY A N 1
ATOM 592 C CA . GLY A 1 86 ? -7.625 -5.405 19.523 1.00 93.75 86 GLY A CA 1
ATOM 593 C C . GLY A 1 86 ? -6.325 -4.853 18.922 1.00 93.75 86 GLY A C 1
ATOM 594 O O . GLY A 1 86 ? -6.090 -5.036 17.727 1.00 93.75 86 GLY A O 1
ATOM 595 N N . TYR A 1 87 ? -5.478 -4.171 19.702 1.00 93.44 87 TYR A N 1
ATOM 596 C CA . TYR A 1 87 ? -4.360 -3.379 19.176 1.00 93.44 87 TYR A CA 1
ATOM 597 C C . TYR A 1 87 ? -3.399 -4.153 18.262 1.00 93.44 87 TYR A C 1
ATOM 599 O O . TYR A 1 87 ? -3.007 -3.662 17.203 1.00 93.44 87 TYR A O 1
ATOM 607 N N . ARG A 1 88 ? -3.034 -5.385 18.640 1.00 93.75 88 ARG A N 1
ATOM 608 C CA . ARG A 1 88 ? -2.116 -6.227 17.852 1.00 93.75 88 ARG A CA 1
ATOM 609 C C . ARG A 1 88 ? -2.680 -6.550 16.470 1.00 93.75 88 ARG A C 1
ATOM 611 O O . ARG A 1 88 ? -1.953 -6.441 15.489 1.00 93.75 88 ARG A O 1
ATOM 618 N N . ALA A 1 89 ? -3.966 -6.894 16.402 1.00 91.12 89 ALA A N 1
ATOM 619 C CA . ALA A 1 89 ? -4.648 -7.176 15.145 1.00 91.12 89 ALA A CA 1
ATOM 620 C C . ALA A 1 89 ? -4.739 -5.912 14.278 1.00 91.12 89 ALA A C 1
ATOM 622 O O . ALA A 1 89 ? -4.393 -5.947 13.103 1.00 91.12 89 ALA A O 1
ATOM 623 N N . ALA A 1 90 ? -5.101 -4.775 14.878 1.00 92.56 90 ALA A N 1
ATOM 624 C CA . ALA A 1 90 ? -5.167 -3.501 14.170 1.00 92.56 90 ALA A CA 1
ATOM 625 C C . ALA A 1 90 ? -3.808 -3.088 13.573 1.00 92.56 90 ALA A C 1
ATOM 627 O O . ALA A 1 90 ? -3.750 -2.668 12.419 1.00 92.56 90 ALA A O 1
ATOM 628 N N . ILE A 1 91 ? -2.703 -3.238 14.311 1.00 94.38 91 ILE A N 1
ATOM 629 C CA . ILE A 1 91 ? -1.363 -2.933 13.785 1.00 94.38 91 ILE A CA 1
ATOM 630 C C . ILE A 1 91 ? -0.925 -3.929 12.710 1.00 94.38 91 ILE A C 1
ATOM 632 O O . ILE A 1 91 ? -0.297 -3.509 11.741 1.00 94.38 91 ILE A O 1
ATOM 636 N N . ALA A 1 92 ? -1.257 -5.215 12.844 1.00 93.38 92 ALA A N 1
ATOM 637 C CA . ALA A 1 92 ? -0.958 -6.202 11.809 1.00 93.38 92 ALA A CA 1
ATOM 638 C C . ALA A 1 92 ? -1.628 -5.818 10.479 1.00 93.38 92 ALA A C 1
ATOM 640 O O . ALA A 1 92 ? -0.938 -5.641 9.478 1.00 93.38 92 ALA A O 1
ATOM 641 N N . THR A 1 93 ? -2.936 -5.542 10.498 1.00 90.94 93 THR A N 1
ATOM 642 C CA . THR A 1 93 ? -3.688 -5.100 9.310 1.00 90.94 93 THR A CA 1
ATOM 643 C C . THR A 1 93 ? -3.159 -3.785 8.731 1.00 90.94 93 THR A C 1
ATOM 645 O O . THR A 1 93 ? -3.084 -3.620 7.514 1.00 90.94 93 THR A O 1
ATOM 648 N N . PHE A 1 94 ? -2.737 -2.846 9.583 1.00 92.25 94 PHE A N 1
ATOM 649 C CA . PHE A 1 94 ? -2.149 -1.589 9.119 1.00 92.25 94 PHE A CA 1
ATOM 650 C C . PHE A 1 94 ? -0.820 -1.824 8.391 1.00 92.25 94 PHE A C 1
ATOM 652 O O . PHE A 1 94 ? -0.597 -1.282 7.309 1.00 92.25 94 PHE A O 1
ATOM 659 N N . LYS A 1 95 ? 0.058 -2.655 8.965 1.00 92.81 95 LYS A N 1
ATOM 660 C CA . LYS A 1 95 ? 1.368 -2.979 8.383 1.00 92.81 95 LYS A CA 1
ATOM 661 C C . LYS A 1 95 ? 1.246 -3.762 7.078 1.00 92.81 95 LYS A C 1
ATOM 663 O O . LYS A 1 95 ? 2.054 -3.541 6.185 1.00 92.81 95 LYS A O 1
ATOM 668 N N . GLU A 1 96 ? 0.234 -4.612 6.936 1.00 89.69 96 GLU A N 1
ATOM 669 C CA . GLU A 1 96 ? -0.056 -5.292 5.667 1.00 89.69 96 GLU A CA 1
ATOM 670 C C . GLU A 1 96 ? -0.384 -4.300 4.543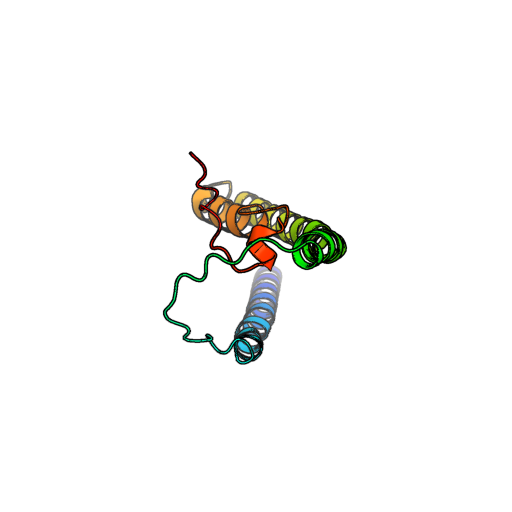 1.00 89.69 96 GLU A C 1
ATOM 672 O O . GLU A 1 96 ? 0.061 -4.475 3.410 1.00 89.69 96 GLU A O 1
ATOM 677 N N . GLY A 1 97 ? -1.136 -3.238 4.850 1.00 87.75 97 GLY A N 1
ATOM 678 C CA . GLY A 1 97 ? -1.521 -2.244 3.850 1.00 87.75 97 GLY A CA 1
ATOM 679 C C . GLY A 1 97 ? -0.444 -1.196 3.568 1.00 87.75 97 GLY A C 1
ATOM 680 O O . GLY A 1 97 ? -0.156 -0.895 2.409 1.00 87.75 97 GLY A O 1
ATOM 681 N N . CYS A 1 98 ? 0.147 -0.637 4.623 1.00 92.06 98 CYS A N 1
ATOM 682 C CA . CYS A 1 98 ? 1.047 0.515 4.540 1.00 92.06 98 CYS A CA 1
ATOM 683 C C . CYS A 1 98 ? 2.538 0.156 4.612 1.00 92.06 98 CYS A C 1
ATOM 685 O O . CYS A 1 98 ? 3.379 1.031 4.421 1.00 92.06 98 CYS A O 1
ATOM 687 N N . GLY A 1 99 ? 2.883 -1.094 4.918 1.00 88.88 99 GLY A N 1
ATOM 688 C CA . GLY A 1 99 ? 4.269 -1.544 5.023 1.00 88.88 99 GLY A CA 1
ATOM 689 C C . GLY A 1 99 ? 4.902 -1.946 3.689 1.00 88.88 99 GLY A C 1
ATOM 690 O O . GLY A 1 99 ? 4.262 -1.959 2.628 1.00 88.88 99 GLY A O 1
ATOM 691 N N . GLY A 1 100 ? 6.179 -2.318 3.781 1.00 88.81 100 GLY A N 1
ATOM 692 C CA . GLY A 1 100 ? 7.006 -2.757 2.660 1.00 88.81 100 GLY A CA 1
ATOM 693 C C . GLY A 1 100 ? 7.385 -1.630 1.700 1.00 88.81 100 GLY A C 1
ATOM 694 O O . GLY A 1 100 ? 7.174 -0.449 1.973 1.00 88.81 100 GLY A O 1
ATOM 695 N N . THR A 1 101 ? 7.927 -2.016 0.551 1.00 90.12 101 THR A N 1
ATOM 696 C CA . THR A 1 101 ? 8.490 -1.086 -0.426 1.00 90.12 101 THR A CA 1
ATOM 697 C C . THR A 1 101 ? 7.404 -0.261 -1.122 1.00 90.12 101 THR A C 1
ATOM 699 O O . THR A 1 101 ? 6.445 -0.800 -1.683 1.00 90.12 101 THR A O 1
ATOM 702 N N . TRP A 1 102 ? 7.552 1.064 -1.101 1.00 90.44 102 TRP A N 1
ATOM 703 C CA . TRP A 1 102 ? 6.601 2.011 -1.703 1.00 90.44 102 TRP A CA 1
ATOM 704 C C . TRP A 1 102 ? 6.980 2.467 -3.105 1.00 90.44 102 TRP A C 1
ATOM 706 O O . TRP A 1 102 ? 6.110 2.918 -3.843 1.00 90.44 102 TRP A O 1
ATOM 716 N N . VAL A 1 103 ? 8.249 2.330 -3.480 1.00 91.56 103 VAL A N 1
ATOM 717 C CA . VAL A 1 103 ? 8.763 2.742 -4.785 1.00 91.56 103 VAL A CA 1
ATOM 718 C C . VAL A 1 103 ? 9.485 1.562 -5.410 1.00 91.56 103 VAL A C 1
ATOM 720 O O . VAL A 1 103 ? 10.442 1.046 -4.840 1.00 91.56 103 VAL A O 1
ATOM 723 N N . LEU A 1 104 ? 9.033 1.145 -6.588 1.00 90.38 104 LEU A N 1
ATOM 724 C CA . LEU A 1 104 ? 9.726 0.131 -7.371 1.00 90.38 104 LEU A CA 1
ATOM 725 C C . LEU A 1 104 ? 11.003 0.745 -7.933 1.00 90.38 104 LEU A C 1
ATOM 727 O O . LEU A 1 104 ? 10.955 1.719 -8.685 1.00 90.38 104 LEU A O 1
ATOM 731 N N . THR A 1 105 ? 12.140 0.189 -7.549 1.00 89.88 105 THR A N 1
ATOM 732 C CA . THR A 1 105 ? 13.439 0.554 -8.116 1.00 89.88 105 THR A CA 1
ATOM 733 C C . THR A 1 105 ? 13.778 -0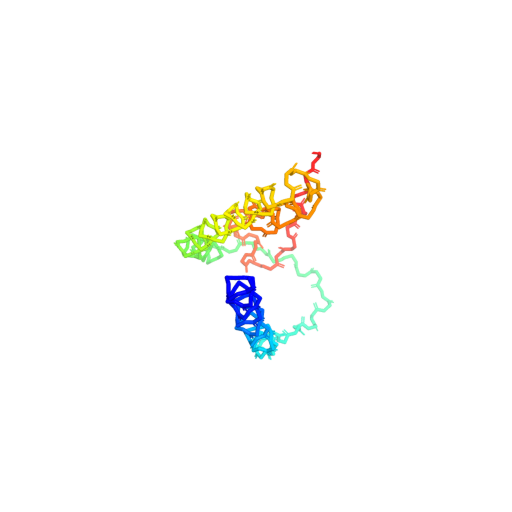.368 -9.296 1.00 89.88 105 THR A C 1
ATOM 735 O O . THR A 1 105 ? 13.165 -1.431 -9.435 1.00 89.88 105 THR A O 1
ATOM 738 N N . PRO A 1 106 ? 14.731 0.005 -10.166 1.00 87.69 106 PRO A N 1
ATOM 739 C CA . PRO A 1 106 ? 15.122 -0.816 -11.314 1.00 87.69 106 PRO A CA 1
ATOM 740 C C . PRO A 1 106 ? 15.574 -2.226 -10.918 1.00 87.69 106 PRO A C 1
ATOM 742 O O . PRO A 1 106 ? 15.326 -3.180 -11.643 1.00 87.69 106 PRO A O 1
ATOM 745 N N . GLU A 1 107 ? 16.159 -2.380 -9.731 1.00 87.56 107 GLU A N 1
ATOM 746 C CA . GLU A 1 107 ? 16.601 -3.666 -9.189 1.00 87.56 107 GLU A CA 1
ATOM 747 C C . GLU A 1 107 ? 15.421 -4.625 -8.961 1.00 87.56 107 GLU A C 1
ATOM 749 O O . GLU A 1 107 ? 15.546 -5.820 -9.217 1.00 87.56 107 GLU A O 1
ATOM 754 N N . HIS A 1 108 ? 14.255 -4.100 -8.564 1.00 87.75 108 HIS A N 1
ATOM 755 C CA . HIS A 1 108 ? 13.029 -4.891 -8.427 1.00 87.75 108 HIS A CA 1
ATOM 756 C C . HIS A 1 108 ? 12.531 -5.405 -9.782 1.00 87.75 108 HIS A C 1
ATOM 758 O O . HIS A 1 108 ? 11.983 -6.501 -9.864 1.00 87.75 108 HIS A O 1
ATOM 764 N N . VAL A 1 109 ? 12.708 -4.6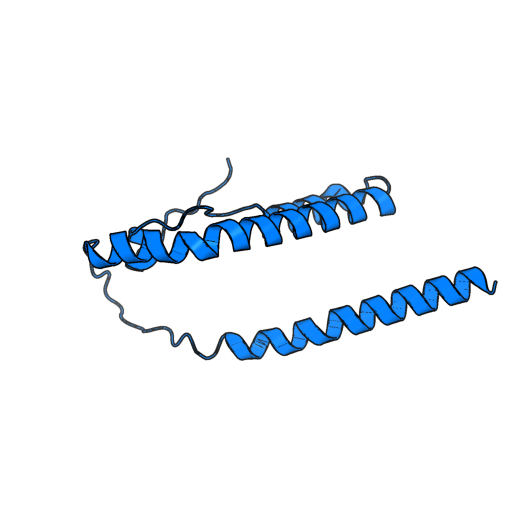09 -10.839 1.00 87.56 109 VAL A N 1
ATOM 765 C CA . VAL A 1 109 ? 12.298 -4.953 -12.209 1.00 87.56 109 VAL A CA 1
ATOM 766 C C . VAL A 1 109 ? 13.276 -5.945 -12.835 1.00 87.56 109 VAL A C 1
ATOM 768 O O . VAL A 1 109 ? 12.846 -6.909 -13.462 1.00 87.56 109 VAL A O 1
ATOM 771 N N . ALA A 1 110 ? 14.569 -5.778 -12.559 1.00 86.06 110 ALA A N 1
ATOM 772 C CA . ALA A 1 110 ? 15.639 -6.690 -12.953 1.00 86.06 110 ALA A CA 1
ATOM 773 C C . ALA A 1 110 ? 15.603 -8.045 -12.208 1.00 86.06 110 ALA A C 1
ATOM 775 O O . ALA A 1 110 ? 16.437 -8.913 -12.456 1.00 86.06 110 ALA A O 1
ATOM 776 N N . GLY A 1 111 ? 14.668 -8.243 -11.269 1.00 81.75 111 GLY A N 1
ATOM 777 C CA . GLY A 1 111 ? 14.528 -9.488 -10.510 1.00 81.75 111 GLY A CA 1
ATOM 778 C C . GLY A 1 111 ? 15.587 -9.687 -9.421 1.00 81.75 111 GLY A C 1
ATOM 779 O O . GLY A 1 111 ? 15.703 -10.787 -8.876 1.00 81.75 111 GLY A O 1
ATOM 780 N N . LYS A 1 112 ? 16.350 -8.643 -9.067 1.00 80.31 112 LYS A N 1
ATOM 781 C CA . LYS A 1 112 ? 17.244 -8.680 -7.904 1.00 80.31 112 LYS A CA 1
ATOM 782 C C . LYS A 1 112 ? 16.390 -8.655 -6.637 1.00 80.31 112 LYS A C 1
ATOM 784 O O . LYS A 1 112 ? 15.480 -7.841 -6.509 1.00 80.31 112 LYS A O 1
ATOM 789 N N . ILE A 1 113 ? 16.678 -9.557 -5.697 1.00 72.56 113 ILE A N 1
ATOM 790 C CA . ILE A 1 113 ? 15.989 -9.592 -4.402 1.00 72.56 113 ILE A CA 1
ATOM 791 C C . ILE A 1 113 ? 16.394 -8.324 -3.640 1.00 72.56 113 ILE A C 1
ATOM 793 O O . ILE A 1 113 ? 17.573 -8.194 -3.294 1.00 72.56 113 ILE A O 1
ATOM 79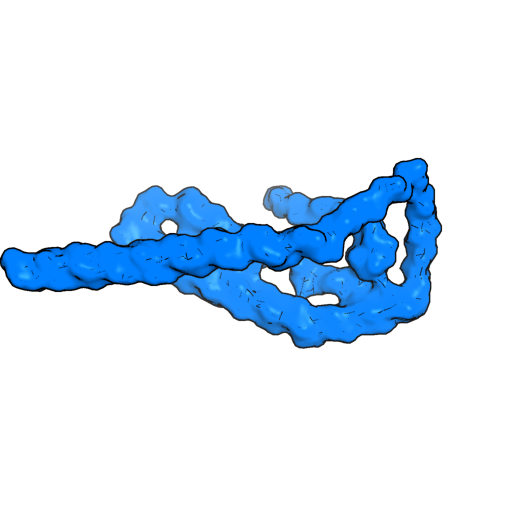7 N N . PRO A 1 114 ? 15.469 -7.383 -3.382 1.00 63.72 114 PRO A N 1
ATOM 798 C CA . PRO A 1 114 ? 15.794 -6.210 -2.592 1.00 63.72 114 PRO A CA 1
ATOM 799 C C . PRO A 1 114 ? 16.125 -6.646 -1.156 1.00 63.72 114 PRO A C 1
ATOM 801 O O . PRO A 1 114 ? 15.502 -7.587 -0.641 1.00 63.72 114 PRO A O 1
ATOM 804 N N . PRO A 1 115 ? 17.088 -5.990 -0.482 1.00 62.81 115 PRO A N 1
ATOM 805 C CA . PRO A 1 115 ? 17.220 -6.144 0.959 1.00 62.81 115 PRO A CA 1
ATOM 806 C C . PRO A 1 115 ? 15.863 -5.807 1.579 1.00 62.81 115 PRO A C 1
ATOM 808 O O . PRO A 1 115 ? 15.219 -4.839 1.178 1.00 62.81 115 PRO A O 1
ATOM 811 N N . ARG A 1 116 ? 15.377 -6.653 2.493 1.00 58.72 116 ARG A N 1
ATOM 812 C CA . ARG A 1 116 ? 14.100 -6.382 3.155 1.00 58.72 116 ARG A CA 1
ATOM 813 C C . ARG A 1 116 ? 14.214 -5.017 3.824 1.00 58.72 116 ARG A C 1
ATOM 815 O O . ARG A 1 116 ? 15.139 -4.808 4.602 1.00 58.72 116 ARG A O 1
ATOM 822 N N . ASP A 1 117 ? 13.259 -4.137 3.546 1.00 61.34 117 ASP A N 1
ATOM 823 C CA . ASP A 1 117 ? 13.013 -2.947 4.355 1.00 61.34 117 ASP A CA 1
ATOM 824 C C . ASP A 1 117 ? 12.520 -3.436 5.734 1.00 61.34 117 ASP A C 1
ATOM 826 O O . ASP A 1 117 ? 11.318 -3.471 6.012 1.00 61.34 117 ASP A O 1
ATOM 830 N N . GLU A 1 118 ? 13.430 -3.964 6.557 1.00 44.31 118 GLU A N 1
ATOM 831 C CA . GLU A 1 118 ? 13.150 -4.344 7.935 1.00 44.31 118 GLU A CA 1
ATOM 832 C C . GLU A 1 118 ? 12.924 -3.050 8.720 1.00 44.31 118 GLU A C 1
ATOM 834 O O . GLU A 1 118 ? 13.808 -2.195 8.761 1.00 44.31 118 GLU A O 1
ATOM 839 N N . PRO A 1 119 ? 11.737 -2.851 9.314 1.00 51.00 119 PRO A N 1
ATOM 840 C CA . PRO A 1 119 ? 11.568 -1.768 10.261 1.00 51.00 119 PRO A CA 1
ATOM 841 C C . PRO A 1 119 ? 12.368 -2.123 11.521 1.00 51.00 119 PRO A C 1
ATOM 843 O O . PRO A 1 119 ? 12.013 -3.090 12.201 1.00 51.00 119 PRO A O 1
ATOM 846 N N . GLU A 1 120 ? 13.433 -1.367 11.800 1.00 38.62 120 GLU A N 1
ATOM 847 C CA . GLU A 1 120 ? 14.063 -1.309 13.131 1.00 38.62 120 GLU A CA 1
ATOM 848 C C . GLU A 1 120 ? 13.037 -0.962 14.227 1.00 38.62 120 GLU A C 1
ATOM 850 O O . GLU A 1 120 ? 12.119 -0.140 13.971 1.00 38.62 120 GLU A O 1
#

pLDDT: mean 78.4, std 18.06, range [38.62, 97.38]

Foldseek 3Di:
DVVVVVVVVVVVVVVVVVVVVVVVVVPPPVVDDPPPDPDPPVLPLDVVLQVVQVVVLVVQLVVLVVQLVVLQVVLVVQCVVVVNPCNVVSVVSNCVRNHWDNGRHSCVSSVNDDDTPDDD

Sequence (120 aa):
MRVATRMLCGLLVVLMALTGPLLSRGAVVHAAEPYAGDSAIDVEVSDADRVGAGFLNVGYIPGKAIVCGLGTVASVGVMAITLGSGYRAAIATFKEGCGGTWVLTPEHVAGKIPPRDEPE